Protein AF-A0A953FHX7-F1 (afdb_monomer)

Nearest PDB structures (foldseek):
  6ytc-assembly1_A  TM=8.171E-01  e=4.605E-03  Bacteroides thetaiotaomicron
  1h8l-assembly1_A  TM=8.428E-01  e=7.270E-02  Lophonetta specularioides
  5aq0-assembly1_A  TM=7.189E-01  e=5.386E-02  Homo sapiens
  2nsm-assembly1_A  TM=6.408E-01  e=5.719E-02  Homo sapiens
  3rfz-assembly3_E-2  TM=5.697E-01  e=1.969E+00  Escherichia coli

Structure (mmCIF, N/CA/C/O backbone):
data_AF-A0A953FHX7-F1
#
_entry.id   AF-A0A953FHX7-F1
#
loop_
_atom_site.group_PDB
_atom_site.id
_atom_site.type_symbol
_atom_site.label_atom_id
_atom_site.label_alt_id
_atom_site.label_comp_id
_atom_site.label_asym_id
_atom_site.label_entity_id
_atom_site.label_seq_id
_atom_site.pdbx_PDB_ins_code
_atom_site.Cartn_x
_atom_site.Cartn_y
_atom_site.Cartn_z
_atom_site.occupancy
_atom_site.B_iso_or_equiv
_atom_site.auth_seq_id
_atom_site.auth_comp_id
_atom_site.auth_asym_id
_atom_site.auth_atom_id
_atom_site.pdbx_PDB_model_num
ATOM 1 N N . MET A 1 1 ? -6.106 -4.965 2.940 1.00 96.25 1 MET A N 1
ATOM 2 C CA . MET A 1 1 ? -7.291 -5.315 3.753 1.00 96.25 1 MET A CA 1
ATOM 3 C C . MET A 1 1 ? -6.872 -5.528 5.197 1.00 96.25 1 MET A C 1
ATOM 5 O O . MET A 1 1 ? -5.726 -5.912 5.429 1.00 96.25 1 MET A O 1
ATOM 9 N N . ASP A 1 2 ? -7.767 -5.277 6.149 1.00 97.19 2 ASP A N 1
ATOM 10 C CA . ASP A 1 2 ? -7.581 -5.684 7.542 1.00 97.19 2 ASP A CA 1
ATOM 11 C C . ASP A 1 2 ? -7.607 -7.220 7.621 1.00 97.19 2 ASP A C 1
ATOM 13 O O . ASP A 1 2 ? -8.477 -7.878 7.045 1.00 97.19 2 ASP A O 1
ATOM 17 N N . ALA A 1 3 ? -6.625 -7.816 8.297 1.00 96.19 3 ALA A N 1
ATOM 18 C CA . ALA A 1 3 ? -6.500 -9.269 8.378 1.00 96.19 3 ALA A CA 1
ATOM 19 C C . ALA A 1 3 ? -7.600 -9.953 9.217 1.00 96.19 3 ALA A C 1
ATOM 21 O O . ALA A 1 3 ? -7.848 -11.144 9.023 1.00 96.19 3 ALA A O 1
ATOM 22 N N . ARG A 1 4 ? -8.227 -9.232 10.153 1.00 95.00 4 ARG A N 1
ATOM 23 C CA . ARG A 1 4 ? -9.266 -9.703 11.080 1.00 95.00 4 ARG A CA 1
ATOM 24 C C . ARG A 1 4 ? -10.668 -9.491 10.518 1.00 95.00 4 ARG A C 1
ATOM 26 O O . ARG A 1 4 ? -11.462 -10.426 10.550 1.00 95.00 4 ARG A O 1
ATOM 33 N N . THR A 1 5 ? -10.974 -8.288 10.035 1.00 96.25 5 THR A N 1
ATOM 34 C CA . T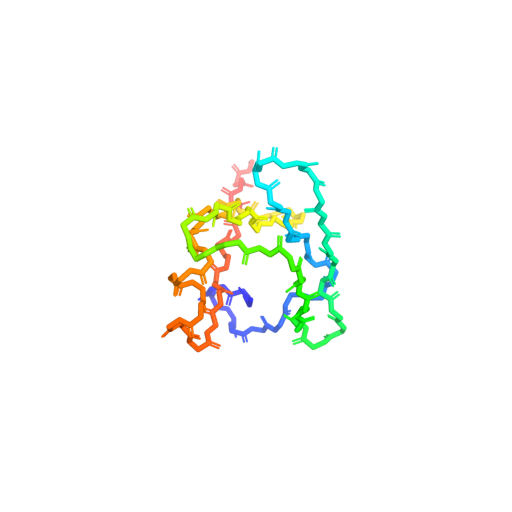HR A 1 5 ? -12.324 -7.917 9.575 1.00 96.25 5 THR A CA 1
ATOM 35 C C . THR A 1 5 ? -12.533 -8.183 8.091 1.00 96.25 5 THR A C 1
ATOM 37 O O . THR A 1 5 ? -13.672 -8.286 7.650 1.00 96.25 5 THR A O 1
ATOM 40 N N . GLN A 1 6 ? -11.447 -8.352 7.325 1.00 95.00 6 GLN A N 1
ATOM 41 C CA . GLN A 1 6 ? -11.466 -8.440 5.859 1.00 95.00 6 GLN A CA 1
ATOM 42 C C . GLN A 1 6 ? -11.974 -7.163 5.173 1.00 95.00 6 GLN A C 1
ATOM 44 O O . GLN A 1 6 ? -12.256 -7.174 3.976 1.00 95.00 6 GLN A O 1
ATOM 49 N N . GLU A 1 7 ? -12.046 -6.049 5.900 1.00 97.25 7 GLU A N 1
ATOM 50 C CA . GLU A 1 7 ? -12.435 -4.762 5.337 1.00 97.25 7 GLU A CA 1
ATOM 51 C C . GLU A 1 7 ? -11.290 -4.153 4.507 1.00 97.25 7 GLU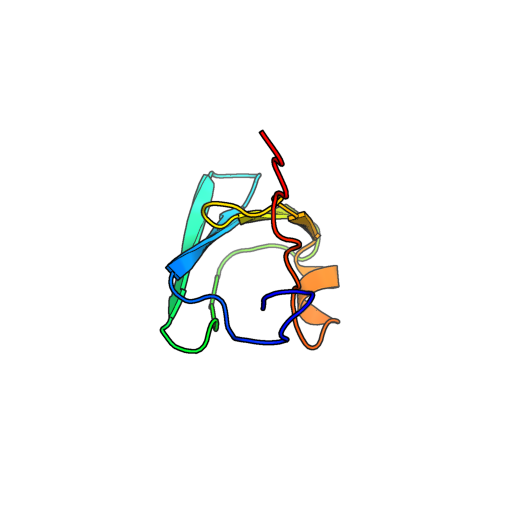 A C 1
ATOM 53 O O . GLU A 1 7 ? -10.100 -4.390 4.782 1.00 97.25 7 GLU A O 1
ATOM 58 N N . PRO A 1 8 ? -11.610 -3.376 3.457 1.00 97.62 8 PRO A N 1
ATOM 59 C CA . PRO A 1 8 ? -10.605 -2.626 2.718 1.00 97.62 8 PRO A CA 1
ATOM 60 C C . PRO A 1 8 ? -9.906 -1.613 3.632 1.00 97.62 8 PRO A C 1
ATOM 62 O O . PRO A 1 8 ? -10.495 -1.076 4.564 1.00 97.62 8 PRO A O 1
ATOM 65 N N . LEU A 1 9 ? -8.627 -1.352 3.352 1.00 97.81 9 LEU A N 1
ATOM 66 C CA . LEU A 1 9 ? -7.852 -0.326 4.053 1.00 97.81 9 LEU A CA 1
ATOM 67 C C . LEU A 1 9 ? -7.639 0.839 3.093 1.00 97.81 9 LEU A C 1
ATOM 69 O O . LEU A 1 9 ? -6.702 0.767 2.295 1.00 97.81 9 LEU A O 1
ATOM 73 N N . PRO A 1 10 ? -8.508 1.860 3.114 1.00 97.75 10 PRO A N 1
ATOM 74 C CA . PRO A 1 10 ? -8.343 3.016 2.255 1.00 97.75 10 PRO A CA 1
ATOM 75 C C . PRO A 1 10 ? -7.147 3.854 2.697 1.00 97.75 10 PRO A C 1
ATOM 77 O O . PRO A 1 10 ? -6.824 3.919 3.881 1.00 97.75 10 PRO A O 1
ATOM 80 N N . TYR A 1 11 ? -6.488 4.511 1.743 1.00 97.56 11 TYR A N 1
ATOM 81 C CA . TYR A 1 11 ? -5.359 5.414 1.994 1.00 97.56 11 TYR A CA 1
ATOM 82 C C . TYR A 1 11 ? -4.127 4.761 2.650 1.00 97.56 11 TYR A C 1
ATOM 84 O O . TYR A 1 11 ? -3.236 5.456 3.137 1.00 97.56 11 TYR A O 1
ATOM 92 N N . ALA A 1 12 ? -4.030 3.429 2.632 1.00 98.25 12 ALA A N 1
ATOM 93 C CA . ALA A 1 12 ? -2.803 2.708 2.954 1.00 98.25 12 ALA A CA 1
ATOM 94 C C . ALA A 1 12 ? -1.688 3.038 1.955 1.00 98.25 12 ALA A C 1
ATOM 96 O O . ALA A 1 12 ? -1.936 3.122 0.749 1.00 98.25 12 ALA A O 1
ATOM 97 N N . SER A 1 13 ? -0.466 3.181 2.463 1.00 98.12 13 SER A N 1
ATOM 98 C CA . SER A 1 13 ? 0.727 3.493 1.679 1.00 98.12 13 SER A CA 1
ATOM 99 C C . SER A 1 13 ? 1.338 2.226 1.095 1.00 98.12 13 SER A C 1
ATOM 101 O O . SER A 1 13 ? 1.514 1.232 1.802 1.00 98.12 13 SER A O 1
ATOM 103 N N . VAL A 1 14 ? 1.714 2.283 -0.181 1.00 97.62 14 VAL A N 1
ATOM 104 C CA . VAL A 1 14 ? 2.461 1.237 -0.887 1.00 97.62 14 VAL A CA 1
ATOM 105 C C . VAL A 1 14 ? 3.703 1.871 -1.494 1.00 97.62 14 VAL A C 1
ATOM 107 O O . VAL A 1 14 ? 3.598 2.657 -2.433 1.00 97.62 14 VAL A O 1
ATOM 110 N N . VAL A 1 15 ? 4.877 1.554 -0.953 1.00 97.00 15 VAL A N 1
ATOM 111 C CA . VAL A 1 15 ? 6.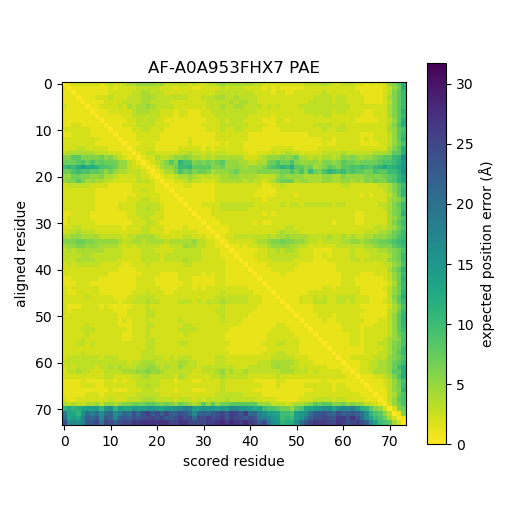145 2.208 -1.316 1.00 97.00 15 VAL A CA 1
ATOM 112 C C . VAL A 1 15 ? 7.152 1.172 -1.796 1.00 97.00 15 VAL A C 1
ATOM 114 O O . VAL A 1 15 ? 7.281 0.113 -1.187 1.00 97.00 15 VAL A O 1
ATOM 117 N N . THR A 1 16 ? 7.898 1.464 -2.862 1.00 94.88 16 THR A N 1
ATOM 118 C CA . THR A 1 16 ? 9.038 0.625 -3.251 1.00 94.88 16 THR A CA 1
ATOM 119 C C . THR A 1 16 ? 10.237 0.919 -2.351 1.00 94.88 16 THR A C 1
ATOM 121 O O . THR A 1 16 ? 10.592 2.077 -2.113 1.00 94.88 16 THR A O 1
ATOM 124 N N . SER A 1 17 ? 10.921 -0.123 -1.884 1.00 86.31 17 SER A N 1
ATOM 125 C CA . SER A 1 17 ? 12.13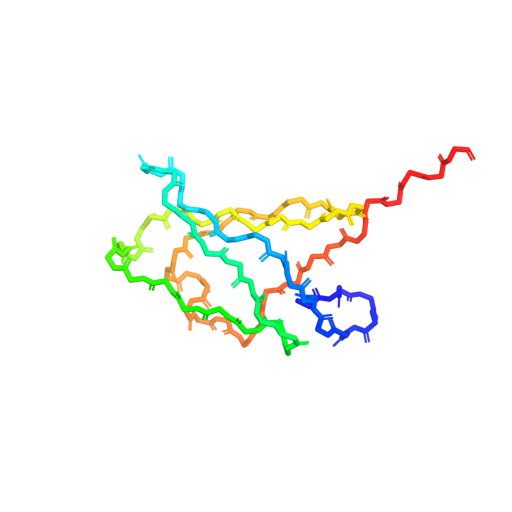3 0.041 -1.072 1.00 86.31 17 SER A CA 1
ATOM 126 C C . SER A 1 17 ? 13.325 0.592 -1.865 1.00 86.31 17 SER A C 1
ATOM 128 O O . SER A 1 17 ? 14.295 1.054 -1.273 1.00 86.31 17 SER A O 1
ATOM 130 N N . LYS A 1 18 ? 13.278 0.517 -3.200 1.00 82.69 18 LYS A N 1
ATOM 131 C CA . LYS A 1 18 ? 14.404 0.812 -4.094 1.00 82.69 18 LYS A CA 1
ATOM 132 C C . LYS A 1 18 ? 14.608 2.299 -4.343 1.00 82.69 18 LYS A C 1
ATOM 134 O O . LYS A 1 18 ? 15.742 2.762 -4.368 1.00 82.69 18 LYS A O 1
ATOM 139 N N . ASN A 1 19 ? 13.525 3.034 -4.580 1.00 82.38 19 ASN A N 1
ATOM 140 C CA . ASN A 1 19 ? 13.587 4.450 -4.954 1.00 82.38 19 ASN A CA 1
ATOM 141 C C . ASN A 1 19 ? 12.637 5.339 -4.137 1.00 82.38 19 ASN A C 1
ATOM 143 O O . ASN A 1 19 ? 12.558 6.535 -4.404 1.00 82.38 19 ASN A O 1
ATOM 147 N N . GLY A 1 20 ? 11.902 4.772 -3.173 1.00 81.62 20 GLY A N 1
ATOM 148 C CA . GLY A 1 20 ? 10.941 5.514 -2.357 1.00 81.62 20 GLY A CA 1
ATOM 149 C C . GLY A 1 20 ? 9.706 6.002 -3.121 1.00 81.62 20 GLY A C 1
ATOM 150 O O . GLY A 1 20 ? 8.883 6.709 -2.546 1.00 81.62 20 GLY A O 1
ATOM 151 N N . GLN A 1 21 ? 9.543 5.630 -4.397 1.00 90.06 21 GLN A N 1
ATOM 152 C CA . GLN A 1 21 ? 8.307 5.874 -5.131 1.00 90.06 21 GLN A CA 1
ATOM 153 C C . GLN A 1 21 ? 7.181 5.097 -4.461 1.00 90.06 21 GLN A C 1
ATOM 155 O O . GLN A 1 21 ? 7.329 3.918 -4.141 1.00 90.06 21 GLN A O 1
ATOM 160 N N . GLY A 1 22 ? 6.042 5.744 -4.270 1.00 93.44 22 GLY A N 1
ATOM 161 C CA . GLY A 1 22 ? 4.896 5.101 -3.666 1.00 93.44 22 GLY A CA 1
ATOM 162 C C . GLY A 1 22 ? 3.586 5.658 -4.172 1.00 93.44 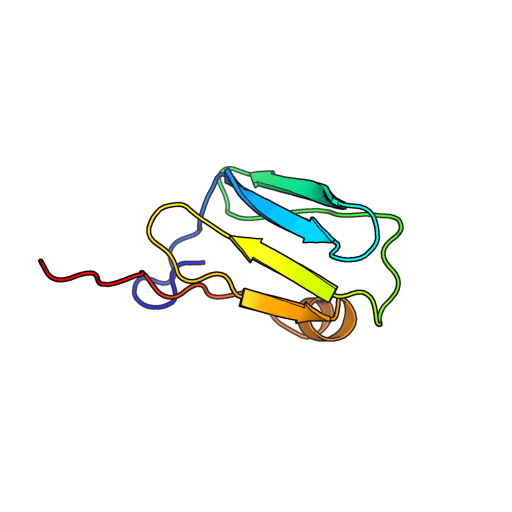22 GLY A C 1
ATOM 163 O O . GLY A 1 22 ? 3.527 6.704 -4.817 1.00 93.44 22 GLY A O 1
ATOM 164 N N . VAL A 1 23 ? 2.537 4.914 -3.870 1.00 97.38 23 VAL A N 1
ATOM 165 C CA . VAL A 1 23 ? 1.148 5.273 -4.120 1.00 97.38 23 VAL A CA 1
ATOM 166 C C . VAL A 1 23 ? 0.353 5.038 -2.845 1.00 97.38 23 VAL A C 1
ATOM 168 O O . VAL A 1 23 ? 0.802 4.334 -1.939 1.00 97.38 23 VAL A O 1
ATOM 171 N N . ILE A 1 24 ? -0.839 5.613 -2.785 1.00 98.06 24 ILE A N 1
ATOM 172 C CA . ILE A 1 24 ? -1.819 5.297 -1.751 1.00 98.06 24 ILE A CA 1
ATOM 173 C C . ILE A 1 24 ? -2.961 4.498 -2.370 1.00 98.06 24 ILE A C 1
ATOM 175 O O . ILE A 1 24 ? -3.271 4.646 -3.554 1.00 98.06 24 ILE A O 1
ATOM 179 N N . THR A 1 25 ? -3.565 3.628 -1.574 1.00 98.38 25 THR A N 1
ATOM 180 C CA . THR A 1 25 ? -4.787 2.919 -1.963 1.00 98.38 25 THR A CA 1
ATOM 181 C C . THR A 1 25 ? -5.986 3.874 -2.017 1.00 98.38 25 THR A C 1
ATOM 183 O O . THR A 1 25 ? -6.030 4.875 -1.298 1.00 98.38 25 THR A O 1
ATOM 186 N N . ASN A 1 26 ? -6.960 3.570 -2.875 1.00 98.12 26 ASN A N 1
ATOM 187 C CA . ASN A 1 26 ? -8.228 4.302 -2.965 1.00 98.12 26 ASN A CA 1
ATOM 188 C C . ASN A 1 26 ? -9.209 3.901 -1.840 1.00 98.12 26 ASN A C 1
ATOM 190 O O . ASN A 1 26 ? -8.866 3.114 -0.961 1.00 98.12 26 ASN A O 1
ATOM 194 N N . GLU A 1 27 ? -10.446 4.404 -1.892 1.00 97.94 27 GLU A N 1
ATOM 195 C CA . GLU A 1 27 ? -11.517 4.104 -0.922 1.00 97.94 27 GLU A CA 1
ATOM 196 C C . GLU A 1 27 ? -11.845 2.603 -0.794 1.00 97.94 27 GLU A C 1
ATOM 198 O O . GLU A 1 27 ? -12.281 2.143 0.257 1.00 97.94 27 GLU A O 1
ATOM 203 N N . GLU A 1 28 ? -11.575 1.823 -1.840 1.00 97.44 28 GLU A N 1
ATOM 204 C CA . GLU A 1 28 ? -11.792 0.374 -1.886 1.00 97.44 28 GLU A CA 1
ATOM 205 C C . GLU A 1 28 ? -10.532 -0.429 -1.503 1.00 97.44 28 GLU A C 1
ATOM 207 O O . GLU A 1 28 ? -10.522 -1.658 -1.578 1.00 97.44 28 GLU A O 1
ATOM 212 N N . GLY A 1 29 ? -9.442 0.233 -1.095 1.00 97.38 29 GLY A N 1
ATOM 213 C CA . GLY A 1 29 ? -8.176 -0.422 -0.755 1.00 97.38 29 GLY A CA 1
ATOM 214 C C . GLY A 1 29 ? -7.364 -0.903 -1.968 1.00 97.38 29 GLY A C 1
ATOM 215 O O . GLY A 1 29 ? -6.431 -1.692 -1.807 1.00 97.38 29 GLY A O 1
ATOM 216 N N . ILE A 1 30 ? -7.699 -0.445 -3.178 1.00 97.62 30 ILE A N 1
ATOM 217 C CA . ILE A 1 30 ? -7.035 -0.803 -4.439 1.00 97.62 30 ILE A CA 1
ATOM 218 C C . ILE A 1 30 ? -5.898 0.181 -4.720 1.00 97.62 30 ILE A C 1
ATOM 220 O O . ILE A 1 30 ? -6.047 1.388 -4.539 1.00 97.62 30 ILE A O 1
ATOM 224 N N . PHE A 1 31 ? -4.766 -0.317 -5.218 1.00 96.81 31 PHE A N 1
ATOM 225 C CA . PHE A 1 31 ? -3.637 0.501 -5.661 1.00 96.81 31 PHE A CA 1
ATOM 226 C C . PHE A 1 31 ? -3.156 0.075 -7.050 1.00 96.81 31 PHE A C 1
ATOM 228 O O . PHE A 1 31 ? -3.365 -1.055 -7.493 1.00 96.81 31 PHE A O 1
ATOM 235 N N . ARG A 1 32 ? -2.452 0.983 -7.728 1.00 95.50 32 ARG A N 1
ATOM 236 C CA . ARG A 1 32 ? -1.730 0.699 -8.969 1.00 95.50 32 ARG A CA 1
ATOM 237 C C . ARG A 1 32 ? -0.375 1.383 -8.909 1.00 95.50 32 ARG A C 1
ATOM 239 O O . ARG A 1 32 ? -0.314 2.596 -8.762 1.00 95.50 32 ARG A O 1
ATOM 246 N N . ILE A 1 33 ? 0.694 0.611 -9.063 1.00 92.75 33 ILE A N 1
ATOM 247 C CA . ILE A 1 33 ? 2.068 1.114 -9.114 1.00 92.75 33 ILE A CA 1
ATOM 248 C C . ILE A 1 33 ? 2.738 0.622 -10.401 1.00 92.75 33 ILE A C 1
ATOM 250 O O . ILE A 1 33 ? 2.516 -0.508 -10.839 1.00 92.75 33 ILE A O 1
ATOM 254 N N . THR A 1 34 ? 3.498 1.496 -11.052 1.00 91.56 34 THR A N 1
ATOM 255 C CA . THR A 1 34 ? 4.158 1.238 -12.342 1.00 91.56 34 THR A CA 1
ATOM 256 C C . THR A 1 34 ? 5.669 1.333 -12.194 1.00 91.56 34 THR A C 1
ATOM 258 O O . THR A 1 34 ? 6.141 1.920 -11.231 1.00 91.56 34 THR A O 1
ATOM 261 N N . ALA A 1 35 ? 6.418 0.812 -13.172 1.00 90.50 35 ALA A N 1
ATOM 262 C CA . ALA A 1 35 ? 7.887 0.835 -13.171 1.00 90.50 35 ALA A CA 1
ATOM 263 C C . ALA A 1 35 ? 8.529 0.114 -11.964 1.00 90.50 35 ALA A C 1
ATOM 265 O O . ALA A 1 35 ? 9.576 0.522 -11.471 1.00 90.50 35 ALA A O 1
ATOM 266 N N . VAL A 1 36 ? 7.897 -0.977 -11.522 1.00 92.75 36 VAL A N 1
ATOM 267 C CA . VAL A 1 36 ? 8.380 -1.865 -10.456 1.00 92.75 36 VAL A CA 1
ATOM 268 C C . VAL A 1 36 ? 8.766 -3.204 -11.082 1.00 92.75 36 VAL A C 1
ATOM 270 O O . VAL A 1 36 ? 7.953 -3.788 -11.807 1.00 92.75 36 VAL A O 1
ATOM 273 N N . ALA A 1 37 ? 9.992 -3.666 -10.836 1.00 94.88 37 ALA A N 1
ATOM 274 C CA . ALA A 1 37 ? 10.450 -4.992 -11.251 1.00 94.88 37 ALA A CA 1
ATOM 275 C C . ALA A 1 37 ? 9.857 -6.080 -10.340 1.00 94.88 37 ALA A C 1
ATOM 277 O O . ALA A 1 37 ? 9.430 -5.797 -9.224 1.00 94.88 37 ALA A O 1
ATOM 278 N N . GLU A 1 38 ? 9.804 -7.329 -10.795 1.00 95.06 38 GLU A N 1
ATOM 279 C CA . GLU A 1 38 ? 9.134 -8.413 -10.058 1.00 95.06 38 GLU A CA 1
ATOM 280 C C . GLU A 1 38 ? 9.814 -8.731 -8.715 1.00 95.06 38 GLU A C 1
ATOM 282 O O . GLU A 1 38 ? 9.156 -9.078 -7.731 1.00 95.06 38 GLU A O 1
ATOM 287 N N . GLU A 1 39 ? 11.126 -8.546 -8.663 1.00 95.69 39 GLU A N 1
ATOM 288 C CA . GLU A 1 39 ? 11.988 -8.714 -7.501 1.00 95.69 39 GLU A CA 1
ATOM 289 C C . GLU A 1 39 ? 12.005 -7.506 -6.551 1.00 95.69 39 GLU A C 1
ATOM 291 O O . GLU A 1 39 ? 12.455 -7.634 -5.409 1.00 95.69 39 GLU A O 1
ATOM 296 N N . ASP A 1 40 ? 11.510 -6.339 -6.983 1.00 95.44 40 ASP A N 1
ATOM 297 C CA . ASP A 1 40 ? 11.505 -5.143 -6.144 1.00 95.44 40 ASP A CA 1
ATOM 298 C C . ASP A 1 40 ? 10.582 -5.360 -4.933 1.00 95.44 40 ASP A C 1
ATOM 300 O O . ASP A 1 40 ? 9.478 -5.902 -5.042 1.00 95.44 40 ASP A O 1
ATOM 304 N N . THR A 1 41 ? 11.031 -4.917 -3.757 1.00 97.00 41 THR A N 1
ATOM 305 C CA . THR A 1 41 ? 10.243 -5.023 -2.526 1.00 97.00 41 THR A CA 1
ATOM 306 C C . THR A 1 41 ? 9.277 -3.851 -2.404 1.00 97.00 41 THR A C 1
ATOM 308 O O . THR A 1 41 ? 9.669 -2.683 -2.456 1.00 97.00 41 THR A O 1
ATOM 311 N N . LEU A 1 42 ? 8.008 -4.182 -2.196 1.00 97.75 42 LEU A N 1
ATOM 312 C CA . LEU A 1 42 ? 6.935 -3.270 -1.845 1.00 97.75 42 LEU A CA 1
ATOM 313 C C . LEU A 1 42 ? 6.688 -3.335 -0.340 1.00 97.75 42 LEU A C 1
ATOM 315 O O . LEU A 1 42 ? 6.528 -4.415 0.229 1.00 97.75 42 LEU A O 1
ATOM 319 N N . VAL A 1 43 ? 6.643 -2.167 0.290 1.00 97.81 43 VAL A N 1
ATOM 320 C CA . VAL A 1 43 ? 6.320 -1.984 1.702 1.00 97.81 43 VAL A CA 1
ATOM 321 C C . VAL A 1 43 ? 4.917 -1.408 1.799 1.00 97.81 43 VAL A C 1
ATOM 323 O O . VAL A 1 43 ? 4.647 -0.312 1.305 1.00 97.81 43 VAL A O 1
ATOM 326 N N . PHE A 1 44 ? 4.037 -2.155 2.452 1.00 98.12 44 PHE A N 1
ATOM 327 C CA . PHE A 1 44 ? 2.665 -1.773 2.742 1.00 98.12 44 PHE A CA 1
ATOM 328 C C . PHE A 1 44 ? 2.581 -1.285 4.181 1.00 98.12 44 PHE A C 1
ATOM 330 O O . PHE A 1 44 ? 3.009 -1.995 5.094 1.00 98.12 44 PHE A O 1
ATOM 337 N N . SER A 1 45 ? 2.023 -0.098 4.401 1.00 97.62 45 SER A N 1
ATOM 338 C CA . SER A 1 45 ? 1.863 0.468 5.740 1.00 97.62 45 SER A CA 1
ATOM 339 C C . SER A 1 45 ? 0.551 1.227 5.889 1.00 97.62 45 SER A C 1
ATOM 341 O O . SER A 1 45 ? 0.019 1.806 4.941 1.00 97.62 45 SER A O 1
ATOM 343 N N . TYR A 1 46 ? 0.009 1.201 7.104 1.00 97.50 46 TYR A N 1
ATOM 344 C CA . TYR A 1 46 ? -1.226 1.889 7.450 1.00 97.50 46 TYR A CA 1
ATOM 345 C C . TYR A 1 46 ? -1.232 2.236 8.943 1.00 97.50 46 TYR A C 1
ATOM 347 O O . TYR A 1 46 ? -0.651 1.512 9.757 1.00 97.50 46 TYR A O 1
ATOM 355 N N . LEU A 1 47 ? -1.835 3.369 9.306 1.00 95.06 47 LEU A N 1
ATOM 356 C CA . LEU A 1 47 ? -1.789 3.882 10.675 1.00 95.06 47 LEU A CA 1
ATOM 357 C C . LEU A 1 47 ? -2.462 2.904 11.643 1.00 95.06 47 LEU A C 1
ATOM 359 O O . LEU A 1 47 ? -3.626 2.560 11.470 1.00 95.06 47 LEU A O 1
ATOM 363 N N . GLY A 1 48 ? -1.731 2.485 12.677 1.00 95.31 48 GLY A N 1
ATOM 364 C CA . GLY A 1 48 ? -2.220 1.506 13.650 1.00 95.31 48 GLY A CA 1
ATOM 365 C C . GLY A 1 48 ? -2.079 0.050 13.200 1.00 95.31 48 GLY A C 1
ATOM 366 O O . GLY A 1 48 ? -2.637 -0.828 13.849 1.00 95.31 48 GLY A O 1
ATOM 367 N N . TYR A 1 49 ? -1.332 -0.232 12.126 1.00 96.69 49 TYR A N 1
ATOM 368 C CA . TYR A 1 49 ? -1.099 -1.581 11.601 1.00 96.69 49 TYR A CA 1
ATOM 369 C C . TYR A 1 49 ? 0.390 -1.899 11.517 1.00 96.69 49 TYR A C 1
ATOM 371 O O . TYR A 1 49 ? 1.241 -1.009 11.462 1.00 96.69 49 TYR A O 1
ATOM 379 N N . ARG A 1 50 ? 0.709 -3.193 11.505 1.00 96.69 50 ARG A N 1
ATOM 380 C CA . ARG A 1 50 ? 2.063 -3.683 11.255 1.00 96.69 50 ARG A CA 1
ATOM 381 C C . ARG A 1 50 ? 2.340 -3.610 9.760 1.00 96.69 50 ARG A C 1
ATOM 383 O O . ARG A 1 50 ? 1.572 -4.149 8.963 1.00 96.69 50 ARG A O 1
ATOM 390 N N . SER A 1 51 ? 3.442 -2.961 9.393 1.00 96.81 51 SER A N 1
ATOM 391 C CA . SER A 1 51 ? 3.882 -2.910 8.001 1.00 96.81 51 SER A CA 1
ATOM 392 C C . SER A 1 51 ? 4.269 -4.298 7.496 1.00 96.81 51 SER A C 1
ATOM 394 O O . SER A 1 51 ? 4.815 -5.112 8.244 1.00 96.81 51 SER A O 1
ATOM 396 N N . VAL A 1 52 ? 4.023 -4.547 6.214 1.00 97.50 52 VAL A N 1
ATOM 397 C CA . VAL A 1 52 ? 4.348 -5.808 5.540 1.00 97.50 52 VAL A CA 1
ATOM 398 C C . VAL A 1 52 ? 5.216 -5.508 4.325 1.00 97.50 52 VAL A C 1
ATOM 400 O O . VAL A 1 52 ? 4.912 -4.596 3.560 1.00 97.50 52 VAL A O 1
ATOM 403 N N . SER A 1 53 ? 6.280 -6.287 4.139 1.00 97.50 53 SER A N 1
ATOM 404 C CA . SER A 1 53 ? 7.188 -6.171 2.995 1.00 97.50 53 SER A CA 1
ATOM 405 C C . SER A 1 53 ? 7.117 -7.434 2.146 1.00 97.50 53 SER A C 1
ATOM 407 O O . SER A 1 53 ? 7.263 -8.535 2.676 1.00 97.50 53 SER A O 1
ATOM 409 N N . MET A 1 54 ? 6.890 -7.284 0.842 1.00 97.12 54 MET A N 1
ATOM 410 C CA . MET A 1 54 ? 6.755 -8.397 -0.109 1.00 97.12 54 MET A CA 1
ATOM 411 C C . MET A 1 54 ? 7.349 -8.009 -1.457 1.00 97.12 54 MET A C 1
ATOM 413 O O . MET A 1 54 ? 7.313 -6.835 -1.819 1.00 97.12 54 MET A O 1
ATOM 417 N N . SER A 1 55 ? 7.854 -8.967 -2.234 1.00 97.25 55 SER A N 1
ATOM 418 C CA . SER A 1 55 ? 8.248 -8.665 -3.614 1.00 97.25 55 SER A CA 1
ATOM 419 C C . SER A 1 55 ? 7.022 -8.382 -4.484 1.00 97.25 55 SER A C 1
ATOM 421 O O . SER A 1 55 ? 5.934 -8.917 -4.244 1.00 97.25 55 SER A O 1
ATOM 423 N N . ALA A 1 56 ? 7.180 -7.571 -5.529 1.00 95.88 56 ALA A N 1
ATOM 424 C CA . ALA A 1 56 ? 6.098 -7.289 -6.470 1.00 95.88 56 ALA A CA 1
ATOM 425 C C . ALA A 1 56 ? 5.534 -8.568 -7.120 1.00 95.88 56 ALA A C 1
ATOM 427 O O . ALA A 1 56 ? 4.327 -8.658 -7.346 1.00 95.88 56 ALA A O 1
ATOM 428 N N . MET A 1 57 ? 6.372 -9.584 -7.352 1.00 97.38 57 MET A N 1
ATOM 429 C CA . MET A 1 57 ? 5.949 -10.913 -7.807 1.00 97.38 57 MET A CA 1
ATOM 430 C C . MET A 1 57 ? 4.981 -11.584 -6.824 1.00 97.38 57 MET A C 1
ATOM 432 O O . MET A 1 57 ? 3.941 -12.090 -7.240 1.00 97.38 57 MET A O 1
ATOM 436 N N . GLN A 1 58 ? 5.298 -11.576 -5.524 1.00 97.44 58 GLN A N 1
ATOM 437 C CA . GLN A 1 58 ? 4.429 -12.154 -4.495 1.00 97.44 58 GLN A CA 1
ATOM 438 C C . GLN A 1 58 ? 3.101 -11.403 -4.420 1.00 97.44 58 GLN A C 1
ATOM 440 O O . GLN A 1 58 ? 2.046 -12.015 -4.344 1.00 97.44 58 GLN A O 1
ATOM 445 N N . VAL A 1 59 ? 3.134 -10.073 -4.494 1.00 96.44 59 VAL A N 1
ATOM 446 C CA . VAL A 1 59 ? 1.915 -9.254 -4.491 1.00 96.44 59 VAL A CA 1
ATOM 447 C C . VAL A 1 59 ? 1.017 -9.590 -5.685 1.00 96.44 59 VAL A C 1
ATOM 449 O O . VAL A 1 59 ? -0.194 -9.687 -5.525 1.00 96.44 59 VAL A O 1
ATOM 452 N N . ARG A 1 60 ? 1.594 -9.818 -6.872 1.00 94.69 60 ARG A N 1
ATOM 453 C CA . ARG A 1 60 ? 0.844 -10.192 -8.084 1.00 94.69 60 ARG A CA 1
ATOM 454 C C . ARG A 1 60 ? 0.200 -11.576 -8.019 1.00 94.69 60 ARG A C 1
ATOM 456 O O . ARG A 1 60 ? -0.801 -11.790 -8.695 1.00 94.69 60 ARG A O 1
ATOM 463 N N . SER A 1 61 ? 0.773 -12.513 -7.266 1.00 96.19 61 SER A N 1
ATOM 464 C CA . SER A 1 61 ? 0.218 -13.865 -7.121 1.00 96.19 61 SER A CA 1
ATOM 465 C C . SER A 1 61 ? -0.849 -13.969 -6.029 1.00 96.19 61 SER A C 1
ATOM 467 O O . SER A 1 61 ? -1.525 -14.993 -5.924 1.00 96.19 61 SER A O 1
ATOM 469 N N . LEU A 1 62 ? -1.024 -12.917 -5.228 1.00 94.50 62 LEU A N 1
ATOM 470 C CA . LEU A 1 62 ? -2.023 -12.854 -4.173 1.00 94.50 62 LEU A CA 1
ATOM 471 C C . LEU A 1 62 ? -3.327 -12.226 -4.661 1.00 94.50 62 LEU A C 1
ATOM 473 O O . LEU A 1 62 ? -3.349 -11.329 -5.500 1.00 94.50 62 LEU A O 1
ATOM 477 N N . ARG A 1 63 ? -4.434 -12.667 -4.057 1.00 94.00 63 ARG A N 1
ATOM 478 C CA . ARG A 1 63 ? -5.738 -12.015 -4.220 1.00 94.00 63 ARG A CA 1
ATOM 479 C C . ARG A 1 63 ? -5.796 -10.677 -3.483 1.00 94.00 63 ARG A C 1
ATOM 481 O O . ARG A 1 63 ? -6.389 -9.729 -3.985 1.00 94.00 63 ARG A O 1
ATOM 488 N N . ASP A 1 64 ? -5.229 -10.628 -2.280 1.00 95.56 64 ASP A N 1
ATOM 489 C CA . ASP A 1 64 ? -5.201 -9.456 -1.415 1.00 95.56 64 ASP A CA 1
ATOM 490 C C . ASP A 1 64 ? -3.915 -9.424 -0.569 1.00 95.56 64 ASP A C 1
ATOM 492 O O . ASP A 1 64 ? -3.285 -10.450 -0.313 1.00 95.56 64 ASP A O 1
ATOM 496 N N . VAL A 1 65 ? -3.519 -8.222 -0.140 1.00 97.50 65 VAL A N 1
ATOM 497 C CA . VAL A 1 65 ? -2.489 -8.021 0.888 1.00 97.50 65 VAL A CA 1
ATOM 498 C C . V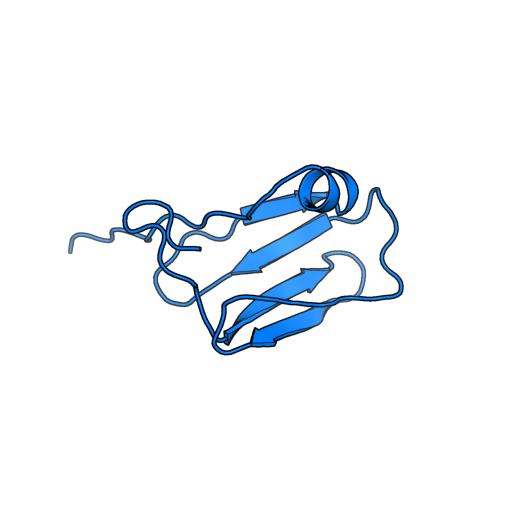AL A 1 65 ? -3.195 -7.669 2.194 1.00 97.50 65 VAL A C 1
ATOM 500 O O . VAL A 1 65 ? -4.026 -6.750 2.240 1.00 97.50 65 VAL A O 1
ATOM 503 N N . ARG A 1 66 ? -2.882 -8.409 3.262 1.00 97.38 66 ARG A N 1
ATOM 504 C CA . ARG A 1 66 ? -3.535 -8.281 4.570 1.00 97.38 66 ARG A CA 1
ATOM 505 C C . ARG A 1 66 ? -2.583 -7.6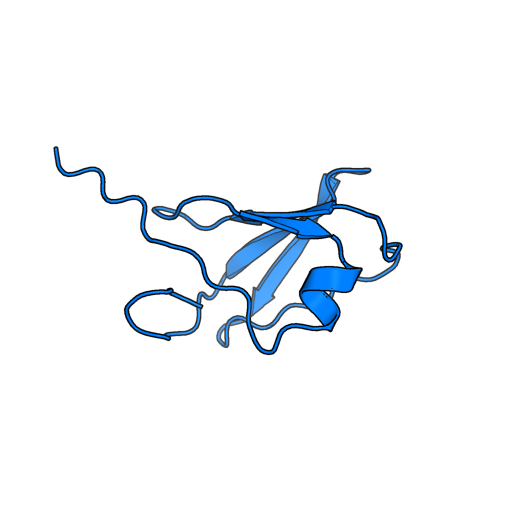95 5.596 1.00 97.38 66 ARG A C 1
ATOM 507 O O . ARG A 1 66 ? -1.491 -8.220 5.793 1.00 97.38 66 ARG A O 1
ATOM 514 N N . LEU A 1 67 ? -3.013 -6.627 6.258 1.00 97.75 67 LEU A N 1
ATOM 515 C CA . LEU A 1 67 ? -2.263 -6.005 7.343 1.00 97.75 67 LEU A CA 1
ATOM 516 C C . LEU A 1 67 ? -2.902 -6.403 8.670 1.00 97.75 67 LEU A C 1
ATOM 518 O O . LEU A 1 67 ? -4.124 -6.406 8.818 1.00 97.75 67 LEU A O 1
ATOM 522 N N . GLN A 1 68 ? -2.060 -6.735 9.642 1.00 97.06 68 GLN A N 1
ATOM 523 C CA . GLN A 1 68 ? -2.499 -6.999 11.006 1.00 97.06 68 GLN A CA 1
ATOM 524 C C . GLN A 1 68 ? -2.512 -5.686 11.794 1.00 97.06 68 GLN A C 1
ATOM 526 O O . GLN A 1 68 ? -1.505 -4.970 11.751 1.00 97.06 68 GLN A O 1
ATOM 531 N N . PRO A 1 69 ? -3.585 -5.371 12.540 1.00 95.50 69 PRO A N 1
ATOM 532 C CA . PRO A 1 69 ? -3.559 -4.271 13.491 1.00 95.50 69 PRO A CA 1
ATOM 533 C C . PRO A 1 69 ? -2.375 -4.405 14.451 1.00 95.50 69 PRO A C 1
ATOM 535 O O . PRO A 1 69 ? -2.081 -5.483 14.978 1.00 95.50 69 PRO A O 1
ATOM 538 N N . SER A 1 70 ? -1.687 -3.297 14.685 1.00 90.00 70 SER A N 1
ATOM 539 C CA . SER A 1 70 ? -0.715 -3.163 15.757 1.00 90.00 70 SER A CA 1
ATOM 540 C C . SER A 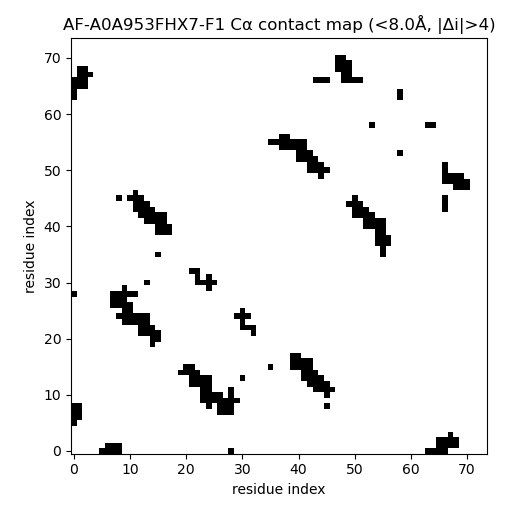1 70 ? -1.507 -3.053 17.050 1.00 90.00 70 SER A C 1
ATOM 542 O O . SER A 1 70 ? -1.805 -1.958 17.510 1.00 90.00 70 SER A O 1
ATOM 544 N N . THR A 1 71 ? -1.918 -4.188 17.614 1.00 73.69 71 THR A N 1
ATOM 545 C CA . THR A 1 71 ? -2.432 -4.216 18.983 1.00 73.69 71 THR A CA 1
ATOM 546 C C . THR A 1 71 ? -1.292 -3.805 19.908 1.00 73.69 71 THR A C 1
ATOM 548 O O . THR A 1 71 ? -0.466 -4.627 20.296 1.00 73.69 71 THR A O 1
ATOM 551 N N . THR A 1 72 ? -1.217 -2.514 20.205 1.00 60.62 72 THR A N 1
ATOM 552 C CA . THR A 1 72 ? -0.637 -2.037 21.451 1.00 60.62 72 THR A CA 1
ATOM 553 C C . THR A 1 72 ? -1.804 -1.981 22.425 1.00 60.62 72 THR A C 1
ATOM 555 O O . THR A 1 72 ? -2.553 -1.009 22.442 1.0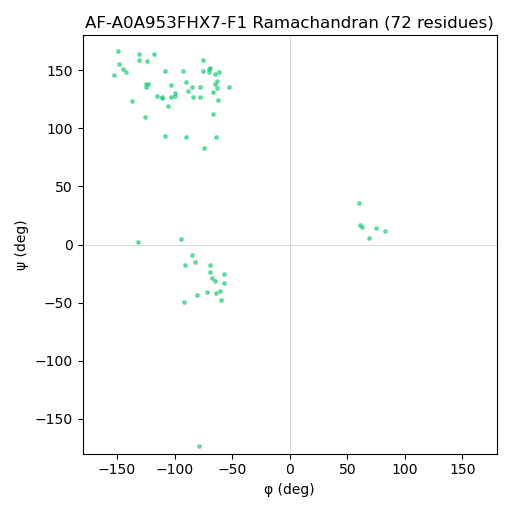0 60.62 72 THR A O 1
ATOM 558 N N . GLU A 1 73 ? -2.020 -3.059 23.175 1.00 49.50 73 GLU A N 1
ATOM 559 C CA . GLU A 1 73 ? -2.676 -2.910 24.474 1.00 49.50 73 GLU A CA 1
ATOM 560 C C . GLU A 1 73 ? -1.689 -2.115 25.340 1.00 49.50 73 GLU A C 1
ATOM 562 O O . GLU A 1 73 ? -0.568 -2.571 25.575 1.00 49.50 73 GLU A O 1
ATOM 567 N N . LEU A 1 74 ? -2.061 -0.880 25.688 1.00 45.09 74 LEU A N 1
ATOM 568 C CA . LEU A 1 74 ? -1.451 -0.124 26.783 1.00 45.09 74 LEU A CA 1
ATOM 569 C C . LEU A 1 74 ? -2.250 -0.391 28.057 1.00 45.09 74 LEU A C 1
ATOM 571 O O . LEU A 1 74 ? -3.498 -0.442 27.946 1.00 45.09 74 LEU A O 1
#

Foldseek 3Di:
DAPVPPQADFQKWKAWPPPRDIDGHHPRNDDDDPPFDQQIWIWTDDPQWDIDIDGNVVCVVDPDDHTYGNPPPD

pLDDT: mean 93.4, std 9.67, range [45.09, 98.38]

Mean predicted aligned error: 3.43 Å

Solvent-accessible surface area (backbone atoms only — not comparable to full-atom values): 4346 Å² total; per-residue (Å²): 48,36,62,86,80,66,42,59,39,48,64,25,39,40,28,33,75,86,79,67,54,64,46,56,19,39,86,74,36,51,71,80,86,75,98,72,54,53,81,41,42,34,38,38,40,45,94,65,36,47,66,47,77,43,32,42,48,58,58,71,75,43,94,71,65,67,35,47,70,52,81,73,86,126

Secondary structure (DSSP, 8-state):
-BTTT----TT-EEEETTT--EEE--TTS-----S--TTSEEEEE-TTB--EEEEHHHHHH-S---BPB-----

Sequence (74 aa):
MDARTQEPLPYASVVTSKNGQGVITNEEGIFRITAVAEEDTLVFSYLGYRSVSMSAMQVRSLRDVRLQPSTTEL

Radius of gyration: 12.13 Å; Cα contacts (8 Å, |Δi|>4): 144; chains: 1; bounding box: 27×20×40 Å